Protein AF-A0A5D2ABI5-F1 (afdb_monomer_lite)

Structure (mmCIF, N/CA/C/O backbone):
data_AF-A0A5D2ABI5-F1
#
_entry.id   AF-A0A5D2ABI5-F1
#
loop_
_atom_site.group_PDB
_atom_site.id
_atom_site.type_symbol
_atom_site.label_atom_id
_atom_site.label_alt_id
_atom_site.label_comp_id
_atom_site.label_asym_id
_atom_site.label_entity_id
_atom_site.label_seq_id
_atom_site.pdbx_PDB_ins_code
_atom_site.Cartn_x
_atom_site.Cartn_y
_atom_site.Cartn_z
_atom_site.occupancy
_atom_site.B_iso_or_equiv
_atom_site.auth_seq_id
_atom_site.auth_comp_id
_atom_site.auth_asym_id
_atom_site.auth_atom_id
_atom_site.pdbx_PDB_model_num
ATOM 1 N N . MET A 1 1 ? 9.018 1.534 3.339 1.00 56.88 1 MET A N 1
ATOM 2 C CA . MET A 1 1 ? 8.092 1.500 2.179 1.00 56.88 1 MET A CA 1
ATOM 3 C C . MET A 1 1 ? 6.934 0.497 2.319 1.00 56.88 1 MET A C 1
ATOM 5 O O . MET A 1 1 ? 6.141 0.421 1.392 1.00 56.88 1 MET A O 1
ATOM 9 N N . SER A 1 2 ? 6.787 -0.272 3.415 1.00 72.00 2 SER A N 1
ATOM 10 C CA . SER A 1 2 ? 5.697 -1.271 3.518 1.00 72.00 2 SER A CA 1
ATOM 11 C C . SER A 1 2 ? 4.469 -0.836 4.323 1.00 72.00 2 SER A C 1
ATOM 13 O O . SER A 1 2 ? 3.487 -1.565 4.332 1.00 72.00 2 SER A O 1
ATOM 15 N N . VAL A 1 3 ? 4.527 0.307 5.014 1.00 81.38 3 VAL A N 1
ATOM 16 C CA . VAL A 1 3 ? 3.451 0.787 5.909 1.00 81.38 3 VAL A CA 1
ATOM 17 C C . VAL A 1 3 ? 2.903 2.164 5.518 1.00 81.38 3 VAL A C 1
ATOM 19 O O . VAL A 1 3 ? 1.956 2.648 6.124 1.00 81.38 3 VAL A O 1
ATOM 22 N N . PHE A 1 4 ? 3.486 2.786 4.490 1.00 89.06 4 PHE A N 1
ATOM 23 C CA . PHE A 1 4 ? 3.101 4.105 3.998 1.00 89.06 4 PHE A CA 1
ATOM 24 C C . PHE A 1 4 ? 2.777 4.034 2.515 1.00 89.06 4 PHE A C 1
ATOM 26 O O . PHE A 1 4 ? 3.503 3.377 1.761 1.00 89.06 4 PHE A O 1
ATOM 33 N N . LEU A 1 5 ? 1.728 4.738 2.106 1.00 90.31 5 LEU A N 1
ATOM 34 C CA . LEU A 1 5 ? 1.401 4.937 0.705 1.00 90.31 5 LEU A CA 1
ATOM 35 C C . LEU A 1 5 ? 2.305 6.040 0.157 1.00 90.31 5 LEU A C 1
ATOM 37 O O . LEU A 1 5 ? 2.234 7.189 0.595 1.00 90.31 5 LEU A O 1
ATOM 41 N N . ALA A 1 6 ? 3.183 5.682 -0.774 1.00 91.06 6 ALA A N 1
ATOM 42 C CA . ALA A 1 6 ? 4.138 6.632 -1.322 1.00 91.06 6 ALA A CA 1
ATOM 43 C C . ALA A 1 6 ? 3.413 7.695 -2.177 1.00 91.06 6 ALA A C 1
ATOM 45 O O . ALA A 1 6 ? 2.564 7.339 -3.004 1.00 91.06 6 ALA A O 1
ATOM 46 N N . PRO A 1 7 ? 3.734 8.994 -2.014 1.00 90.81 7 PRO A N 1
ATOM 47 C CA . PRO A 1 7 ? 3.200 10.040 -2.877 1.00 90.81 7 PRO A CA 1
ATOM 48 C C . PRO A 1 7 ? 3.576 9.795 -4.337 1.00 90.81 7 PRO A C 1
ATOM 50 O O . PRO A 1 7 ? 4.685 9.348 -4.635 1.00 90.81 7 PRO A O 1
ATOM 53 N N . LYS A 1 8 ? 2.670 10.144 -5.255 1.00 88.81 8 LYS A N 1
ATOM 54 C CA . LYS A 1 8 ? 2.869 9.925 -6.693 1.00 88.81 8 LYS A CA 1
ATOM 55 C C . LYS A 1 8 ? 4.160 10.572 -7.207 1.00 88.81 8 LYS A C 1
ATOM 57 O O . LYS A 1 8 ? 4.918 9.895 -7.882 1.00 88.81 8 LYS A O 1
ATOM 62 N N . GLY A 1 9 ? 4.454 11.814 -6.810 1.00 92.19 9 GLY A N 1
ATOM 63 C CA . GLY A 1 9 ? 5.684 12.501 -7.228 1.00 92.19 9 GLY A CA 1
ATOM 64 C C . GLY A 1 9 ? 6.963 11.754 -6.833 1.00 92.19 9 GLY A C 1
ATOM 65 O O . GLY A 1 9 ? 7.856 11.594 -7.652 1.00 92.19 9 GLY A O 1
ATOM 66 N N . ILE A 1 10 ? 7.012 11.187 -5.622 1.00 91.38 10 ILE A N 1
ATOM 67 C CA . ILE A 1 10 ? 8.160 10.382 -5.174 1.00 91.38 10 ILE A CA 1
ATOM 68 C C . ILE A 1 10 ? 8.280 9.090 -5.986 1.00 91.38 10 ILE A C 1
ATOM 70 O O . ILE A 1 10 ? 9.385 8.670 -6.325 1.00 91.38 10 ILE A O 1
ATOM 74 N N . ILE A 1 11 ? 7.153 8.446 -6.305 1.00 91.50 11 ILE A N 1
ATOM 75 C CA . ILE A 1 11 ? 7.152 7.260 -7.166 1.00 91.50 11 ILE A CA 1
ATOM 76 C C . ILE A 1 11 ? 7.664 7.620 -8.563 1.00 91.50 11 ILE A C 1
ATOM 78 O O . ILE A 1 11 ? 8.525 6.910 -9.077 1.00 91.50 11 ILE A O 1
ATOM 82 N N . ASP A 1 12 ? 7.170 8.708 -9.148 1.00 91.06 12 ASP A N 1
ATOM 83 C CA . ASP A 1 12 ? 7.555 9.166 -10.482 1.00 91.06 12 ASP A CA 1
ATOM 84 C C . ASP A 1 12 ? 9.055 9.526 -10.520 1.00 91.06 12 ASP A C 1
ATOM 86 O O . ASP A 1 12 ? 9.769 9.118 -11.437 1.00 91.06 12 ASP A O 1
ATOM 90 N N . ASP A 1 13 ? 9.582 10.167 -9.472 1.00 91.88 13 ASP A N 1
ATOM 91 C CA . ASP A 1 13 ? 11.012 10.458 -9.319 1.00 91.88 13 ASP A CA 1
ATOM 92 C C . ASP A 1 13 ? 11.867 9.189 -9.225 1.00 91.88 13 ASP A C 1
ATOM 94 O O . ASP A 1 13 ? 12.935 9.097 -9.844 1.00 91.88 13 ASP A O 1
ATOM 98 N N . ILE A 1 14 ? 11.413 8.194 -8.455 1.00 90.75 14 ILE A N 1
ATOM 99 C CA . ILE A 1 14 ? 12.075 6.889 -8.356 1.00 90.75 14 ILE A CA 1
ATOM 100 C C . ILE A 1 14 ? 12.058 6.200 -9.720 1.00 90.75 14 ILE A C 1
ATOM 102 O O . ILE A 1 14 ? 13.102 5.740 -10.177 1.00 90.75 14 ILE A O 1
ATOM 106 N N . GLN A 1 15 ? 10.911 6.164 -10.400 1.00 90.69 15 GLN A N 1
ATOM 107 C CA . GLN A 1 15 ? 10.782 5.581 -11.735 1.00 90.69 15 GLN A CA 1
ATOM 108 C C . GLN A 1 15 ? 11.692 6.285 -12.746 1.00 90.69 15 GLN A C 1
ATOM 110 O O . GLN A 1 15 ? 12.356 5.618 -13.535 1.00 90.69 15 GLN A O 1
ATOM 115 N N . ALA A 1 16 ? 11.807 7.612 -12.688 1.00 87.88 16 ALA A N 1
ATOM 116 C CA . ALA A 1 16 ? 12.698 8.374 -13.554 1.00 87.88 16 ALA A CA 1
ATOM 117 C C . ALA A 1 16 ? 14.177 8.039 -13.299 1.00 87.88 16 ALA A C 1
ATOM 119 O O . ALA A 1 16 ? 14.951 7.889 -14.246 1.00 87.88 16 ALA A O 1
ATOM 120 N N . LYS A 1 17 ? 14.585 7.887 -12.031 1.00 88.94 17 LYS A N 1
ATOM 121 C CA . LYS A 1 17 ? 15.946 7.457 -11.665 1.00 88.94 17 LYS A CA 1
ATOM 122 C C . LYS A 1 17 ? 16.228 6.027 -12.124 1.00 88.94 17 LYS A C 1
ATOM 124 O O . LYS A 1 17 ? 17.280 5.795 -12.711 1.00 88.94 17 LYS A O 1
ATOM 129 N N . LEU A 1 18 ? 15.289 5.106 -11.911 1.00 88.56 18 LEU A N 1
ATOM 130 C CA . LEU A 1 18 ? 15.395 3.716 -12.359 1.00 88.56 18 LEU A CA 1
ATOM 131 C C . LEU A 1 18 ? 15.496 3.625 -13.883 1.00 88.56 18 LEU A C 1
ATOM 133 O O . LEU A 1 18 ? 16.364 2.927 -14.391 1.00 88.56 18 LEU A O 1
ATOM 137 N N . SER A 1 19 ? 14.674 4.385 -14.607 1.00 87.19 19 SER A N 1
ATOM 138 C CA . SER A 1 19 ? 14.715 4.446 -16.068 1.00 87.19 19 SER A CA 1
ATOM 139 C C . SER A 1 19 ? 16.061 4.958 -16.573 1.00 87.19 19 SER A C 1
ATOM 141 O O . SER A 1 19 ? 16.663 4.349 -17.450 1.00 87.19 19 SER A O 1
ATOM 143 N N . ARG A 1 20 ? 16.584 6.044 -15.990 1.00 85.81 20 ARG A N 1
ATOM 144 C CA . ARG A 1 20 ? 17.914 6.556 -16.353 1.00 85.81 20 ARG A CA 1
ATOM 145 C C . ARG A 1 20 ? 19.020 5.550 -16.064 1.00 85.81 20 ARG A C 1
ATOM 147 O O . ARG A 1 20 ? 19.893 5.390 -16.901 1.00 85.81 20 ARG A O 1
ATOM 154 N N . ALA A 1 21 ? 18.977 4.887 -14.910 1.00 86.50 21 ALA A N 1
ATOM 155 C CA . ALA A 1 21 ? 19.957 3.870 -14.544 1.00 86.50 21 ALA A CA 1
ATOM 156 C C . ALA A 1 21 ? 19.898 2.653 -15.477 1.00 86.50 21 ALA A C 1
ATOM 158 O O . ALA A 1 21 ? 20.934 2.105 -15.828 1.00 86.50 21 ALA A O 1
ATOM 159 N N . TRP A 1 22 ? 18.699 2.260 -15.910 1.00 85.94 22 TRP A N 1
ATOM 160 C CA . TRP A 1 22 ? 18.502 1.149 -16.837 1.00 85.94 22 TRP A CA 1
ATOM 161 C C . TRP A 1 22 ? 19.121 1.413 -18.213 1.00 85.94 22 TRP A C 1
ATOM 163 O O . TRP A 1 22 ? 19.737 0.528 -18.795 1.00 85.94 22 TRP A O 1
ATOM 173 N N . TRP A 1 23 ? 18.970 2.638 -18.721 1.00 84.75 23 TRP A N 1
ATOM 174 C CA . TRP A 1 23 ? 19.517 3.050 -20.016 1.00 84.75 23 TRP A CA 1
ATOM 175 C C . TRP A 1 23 ? 20.928 3.641 -19.925 1.00 84.75 23 TRP A C 1
ATOM 177 O O . TRP A 1 23 ? 21.460 4.087 -20.939 1.00 84.75 23 TRP A O 1
ATOM 187 N N . ALA A 1 24 ? 21.537 3.670 -18.737 1.00 83.38 24 ALA A N 1
ATOM 188 C CA . ALA A 1 24 ? 22.881 4.197 -18.562 1.00 83.38 24 ALA A CA 1
ATOM 189 C C . ALA A 1 24 ? 23.925 3.234 -19.147 1.00 83.38 24 ALA A C 1
ATOM 191 O O . ALA A 1 24 ? 23.998 2.065 -18.777 1.00 83.38 24 ALA A O 1
ATOM 192 N N . GLY A 1 25 ? 24.752 3.743 -20.054 1.00 76.62 25 GLY A N 1
ATOM 193 C CA . GLY A 1 25 ? 25.967 3.088 -20.537 1.00 76.62 25 GLY A CA 1
ATOM 194 C C . GLY A 1 25 ? 27.197 3.401 -19.674 1.00 76.62 25 GLY A C 1
ATOM 195 O O . GLY A 1 25 ? 27.122 4.128 -18.682 1.00 76.62 25 GLY A O 1
ATOM 196 N N . LYS A 1 26 ? 28.355 2.849 -20.063 1.00 73.50 26 LYS A N 1
ATOM 197 C CA . LYS A 1 26 ? 29.629 3.006 -19.330 1.00 73.50 26 LYS A CA 1
ATOM 198 C C . LYS A 1 26 ? 30.230 4.413 -19.424 1.00 73.50 26 LYS A C 1
ATOM 200 O O . LYS A 1 26 ? 31.009 4.797 -18.556 1.00 73.50 26 LYS A O 1
ATOM 205 N N . GLU A 1 27 ? 29.896 5.172 -20.463 1.00 76.56 27 GLU A N 1
ATOM 206 C CA . GLU A 1 27 ? 30.448 6.509 -20.682 1.00 76.56 27 GLU A CA 1
ATOM 207 C C . GLU A 1 27 ? 29.670 7.584 -19.913 1.00 76.56 27 GLU A C 1
ATOM 209 O O . GLU A 1 27 ? 28.473 7.458 -19.640 1.00 76.56 27 GLU A O 1
ATOM 214 N N . LYS A 1 28 ? 30.337 8.685 -19.558 1.00 70.12 28 LYS A N 1
ATOM 215 C CA . LYS A 1 28 ? 29.652 9.851 -18.992 1.00 70.12 28 LYS A CA 1
ATOM 216 C C . LYS A 1 28 ? 28.913 10.575 -20.119 1.00 70.12 28 LYS A C 1
ATOM 218 O O . LYS A 1 28 ? 29.499 11.385 -20.823 1.00 70.12 28 LYS A O 1
ATOM 223 N N . GLY A 1 29 ? 27.625 10.282 -20.277 1.00 68.62 29 GLY A N 1
ATOM 224 C CA . GLY A 1 29 ? 26.772 10.886 -21.298 1.00 68.62 29 GLY A CA 1
ATOM 225 C C . GLY A 1 29 ? 25.310 10.962 -20.867 1.00 68.62 29 GLY A C 1
ATOM 226 O O . GLY A 1 29 ? 24.881 10.305 -19.915 1.00 68.62 29 GLY A O 1
ATOM 227 N N . ARG A 1 30 ? 24.525 11.793 -21.558 1.00 69.69 30 ARG A N 1
ATOM 228 C CA . ARG A 1 30 ? 23.071 11.838 -21.376 1.00 69.69 30 ARG A CA 1
ATOM 229 C C . ARG A 1 30 ? 22.447 10.682 -22.149 1.00 69.69 30 ARG A C 1
ATOM 231 O O . ARG A 1 30 ? 22.422 10.698 -23.374 1.00 69.69 30 ARG A O 1
ATOM 238 N N . TYR A 1 31 ? 21.911 9.712 -21.419 1.00 72.25 31 TYR A N 1
ATOM 239 C CA . TYR A 1 31 ? 21.214 8.573 -22.005 1.00 72.25 31 TYR A CA 1
ATOM 240 C C . TYR A 1 31 ? 19.731 8.882 -22.202 1.00 72.25 31 TYR A C 1
ATOM 242 O O . TYR A 1 31 ? 19.039 9.325 -21.279 1.00 72.25 31 TYR A O 1
ATOM 250 N N . TRP A 1 32 ? 19.243 8.657 -23.420 1.00 74.88 32 TRP A N 1
ATOM 251 C CA . TRP A 1 32 ? 17.838 8.838 -23.765 1.00 74.88 32 TRP A CA 1
ATOM 252 C C . TRP A 1 32 ? 17.039 7.586 -23.399 1.00 74.88 32 TRP A C 1
ATOM 254 O O . TRP A 1 32 ? 17.412 6.467 -23.736 1.00 74.88 32 TRP A O 1
ATOM 264 N N . THR A 1 33 ? 15.917 7.773 -22.703 1.00 75.94 33 THR A N 1
ATOM 265 C CA . THR A 1 33 ? 14.971 6.683 -22.435 1.00 75.94 33 THR A CA 1
ATOM 266 C C . THR A 1 33 ? 14.149 6.434 -23.696 1.00 75.94 33 THR A C 1
ATOM 268 O O . THR A 1 33 ? 13.271 7.228 -24.018 1.00 75.94 33 THR A O 1
ATOM 271 N N . MET A 1 34 ? 14.435 5.344 -24.410 1.00 78.62 34 MET A N 1
ATOM 272 C CA . MET A 1 34 ? 13.756 5.019 -25.674 1.00 78.62 34 MET A CA 1
ATOM 273 C C . MET A 1 34 ? 12.367 4.401 -25.468 1.00 78.62 34 MET A C 1
ATOM 275 O O . MET A 1 34 ? 11.508 4.500 -26.337 1.00 78.62 34 MET A O 1
ATOM 279 N N . ILE A 1 35 ? 12.139 3.763 -24.316 1.00 84.56 35 ILE A N 1
ATOM 280 C CA . ILE A 1 35 ? 10.900 3.041 -24.008 1.00 84.56 35 ILE A CA 1
ATOM 281 C C . ILE A 1 35 ? 10.332 3.559 -22.681 1.00 84.56 35 ILE A C 1
ATOM 283 O O . ILE A 1 35 ? 11.066 3.593 -21.689 1.00 84.56 35 ILE A O 1
ATOM 287 N N . PRO A 1 36 ? 9.034 3.917 -22.611 1.00 86.94 36 PRO A N 1
ATOM 288 C CA . PRO A 1 36 ? 8.400 4.318 -21.360 1.00 86.94 36 PRO A CA 1
ATOM 289 C C . PRO A 1 36 ? 8.543 3.247 -20.273 1.00 86.94 36 PRO A C 1
ATOM 291 O O . PRO A 1 36 ? 8.310 2.063 -20.525 1.00 86.94 36 PRO A O 1
ATOM 294 N N . TRP A 1 37 ? 8.826 3.664 -19.034 1.00 87.50 37 TRP A N 1
ATOM 295 C CA . TRP A 1 37 ? 8.995 2.744 -17.898 1.00 87.50 37 TRP A CA 1
ATOM 296 C C . TRP A 1 37 ? 7.798 1.796 -17.713 1.00 87.50 37 TRP A C 1
ATOM 298 O O . TRP A 1 37 ? 7.968 0.602 -17.484 1.00 87.50 37 TRP A O 1
ATOM 308 N N . LYS A 1 38 ? 6.573 2.299 -17.923 1.00 87.38 38 LYS A N 1
ATOM 309 C CA . LYS A 1 38 ? 5.339 1.495 -17.873 1.00 87.38 38 LYS A CA 1
ATOM 310 C C . LYS A 1 38 ? 5.334 0.324 -18.860 1.00 87.38 38 LYS A C 1
ATOM 312 O O . LYS A 1 38 ? 4.769 -0.719 -18.551 1.00 87.38 38 LYS A O 1
ATOM 317 N N . THR A 1 39 ? 5.947 0.482 -20.032 1.00 88.81 39 THR A N 1
ATOM 318 C CA . THR A 1 39 ? 6.050 -0.584 -21.037 1.00 88.81 39 THR A CA 1
ATOM 319 C C . THR A 1 39 ? 7.034 -1.656 -20.584 1.00 88.81 39 THR A C 1
ATOM 321 O O . THR A 1 39 ? 6.735 -2.841 -20.698 1.00 88.81 39 THR A O 1
ATOM 324 N N . LEU A 1 40 ? 8.155 -1.260 -19.972 1.00 88.50 40 LEU A N 1
ATOM 325 C CA . LEU A 1 40 ? 9.118 -2.201 -19.390 1.00 88.50 40 LEU A CA 1
ATOM 326 C C . LEU A 1 40 ? 8.502 -3.014 -18.241 1.00 88.50 40 LEU A C 1
ATOM 328 O O . LEU A 1 40 ? 8.857 -4.178 -18.051 1.00 88.50 40 LEU A O 1
ATOM 332 N N . CYS A 1 41 ? 7.546 -2.432 -17.511 1.00 89.56 41 CYS A N 1
ATOM 333 C CA . CYS A 1 41 ? 6.848 -3.117 -16.428 1.00 89.56 41 CYS A CA 1
ATOM 334 C C . CYS A 1 41 ? 5.843 -4.188 -16.877 1.00 89.56 41 CYS A C 1
ATOM 336 O O . CYS A 1 41 ? 5.414 -5.000 -16.055 1.00 89.56 41 CYS A O 1
ATOM 338 N N . LYS A 1 42 ? 5.448 -4.219 -18.155 1.00 90.19 42 LYS A N 1
ATOM 339 C CA . LYS A 1 42 ? 4.519 -5.242 -18.653 1.00 90.19 42 LYS A CA 1
ATOM 340 C C . LYS A 1 42 ? 5.160 -6.638 -18.605 1.00 90.19 42 LYS A C 1
ATOM 342 O O . LYS A 1 42 ? 6.382 -6.747 -18.719 1.00 90.19 42 LYS A O 1
ATOM 347 N N . PRO A 1 43 ? 4.369 -7.718 -18.472 1.00 90.19 43 PRO A N 1
ATOM 348 C CA . PRO A 1 43 ? 4.878 -9.084 -18.586 1.00 90.19 43 PRO A CA 1
ATOM 349 C C . PRO A 1 43 ? 5.592 -9.328 -19.922 1.00 90.19 43 PRO A C 1
ATOM 351 O O . PRO A 1 43 ? 5.234 -8.723 -20.934 1.00 90.19 43 PRO A O 1
ATOM 354 N N . LYS A 1 44 ? 6.539 -10.278 -19.950 1.00 89.75 44 LYS A N 1
ATOM 355 C CA . LYS A 1 44 ? 7.250 -10.663 -21.186 1.00 89.75 44 LYS A CA 1
ATOM 356 C C . LYS A 1 44 ? 6.302 -11.102 -22.304 1.00 89.75 44 LYS A C 1
ATOM 358 O O . LYS A 1 44 ? 6.494 -10.719 -23.449 1.00 89.75 44 LYS A O 1
ATOM 363 N N . ALA A 1 45 ? 5.228 -11.810 -21.949 1.00 91.12 45 ALA A N 1
ATOM 364 C CA . ALA A 1 45 ? 4.178 -12.216 -22.885 1.00 91.12 45 ALA A CA 1
ATOM 365 C C . ALA A 1 45 ? 3.442 -11.033 -23.550 1.00 91.12 45 ALA A C 1
ATOM 367 O O . ALA A 1 45 ? 2.848 -11.197 -24.607 1.00 91.12 45 ALA A O 1
ATOM 368 N N . MET A 1 46 ? 3.490 -9.839 -22.951 1.00 89.50 46 MET A N 1
ATOM 369 C CA . MET A 1 46 ? 2.876 -8.609 -23.467 1.00 89.50 46 MET A CA 1
ATOM 370 C C . MET A 1 46 ? 3.920 -7.620 -24.019 1.00 89.50 46 MET A C 1
ATOM 372 O O . MET A 1 46 ? 3.658 -6.417 -24.082 1.00 89.50 46 MET A O 1
ATOM 376 N N . GLY A 1 47 ? 5.122 -8.101 -24.361 1.00 86.69 47 GLY A N 1
ATOM 377 C CA . GLY A 1 47 ? 6.196 -7.289 -24.945 1.00 86.69 47 GLY A CA 1
ATOM 378 C C . GLY A 1 47 ? 6.942 -6.382 -23.958 1.00 86.69 47 GLY A C 1
ATOM 379 O O . GLY A 1 47 ? 7.647 -5.472 -24.386 1.00 86.69 47 GLY A O 1
ATOM 380 N N . GLY A 1 48 ? 6.782 -6.592 -22.647 1.00 89.44 48 GLY A N 1
ATOM 381 C CA . GLY A 1 48 ? 7.574 -5.908 -21.619 1.00 89.44 48 GLY A CA 1
ATOM 382 C C . GLY A 1 48 ? 8.732 -6.754 -21.086 1.00 89.44 48 GLY A C 1
ATOM 383 O O . GLY A 1 48 ? 9.011 -7.848 -21.570 1.00 89.44 48 GLY A O 1
ATOM 384 N N . LEU A 1 49 ? 9.411 -6.264 -20.048 1.00 87.81 49 LEU A N 1
A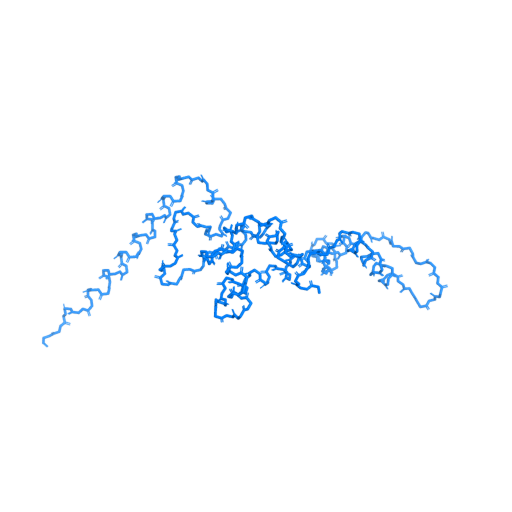TOM 385 C CA . LEU A 1 49 ? 10.512 -6.977 -19.386 1.00 87.81 49 LEU A CA 1
ATOM 386 C C . LEU A 1 49 ? 10.085 -7.678 -18.089 1.00 87.81 49 LEU A C 1
ATOM 388 O O . LEU A 1 49 ? 10.864 -8.438 -17.515 1.00 87.81 49 LEU A O 1
ATOM 392 N N . GLY A 1 50 ? 8.858 -7.445 -17.622 1.00 86.44 50 GLY A N 1
ATOM 393 C CA . GLY A 1 50 ? 8.358 -7.943 -16.342 1.00 86.44 50 GLY A CA 1
ATOM 394 C C . GLY A 1 50 ? 8.939 -7.209 -15.133 1.00 86.44 50 GLY A C 1
ATOM 395 O O . GLY A 1 50 ? 8.926 -7.752 -14.028 1.00 86.44 50 GLY A O 1
ATOM 396 N N . ILE A 1 51 ? 9.466 -5.992 -15.315 1.00 88.06 51 ILE A N 1
ATOM 397 C CA . ILE A 1 51 ? 9.974 -5.182 -14.200 1.00 88.06 51 ILE A CA 1
ATOM 398 C C . ILE A 1 51 ? 8.805 -4.791 -13.293 1.00 88.06 51 ILE A C 1
ATOM 400 O O . ILE A 1 51 ? 7.745 -4.371 -13.748 1.00 88.06 51 ILE A O 1
ATOM 404 N N . ARG A 1 52 ? 8.977 -4.903 -11.978 1.00 87.88 52 ARG A N 1
ATOM 405 C CA . ARG A 1 52 ? 7.877 -4.630 -11.055 1.00 87.88 52 ARG A CA 1
ATOM 406 C C . ARG A 1 52 ? 7.568 -3.131 -10.977 1.00 87.88 52 ARG A C 1
ATOM 408 O O . ARG A 1 52 ? 8.444 -2.324 -10.676 1.00 87.88 52 ARG A O 1
ATOM 415 N N . ASP A 1 53 ? 6.308 -2.768 -11.203 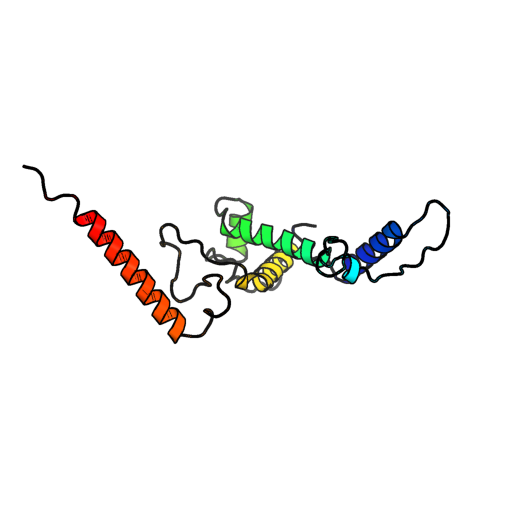1.00 89.19 53 ASP A N 1
ATOM 416 C CA . ASP A 1 53 ? 5.837 -1.396 -11.014 1.00 89.19 53 ASP A CA 1
ATOM 417 C C . ASP A 1 53 ? 5.908 -1.015 -9.523 1.00 89.19 53 ASP A C 1
ATOM 419 O O . ASP A 1 53 ? 5.337 -1.685 -8.660 1.00 89.19 53 ASP A O 1
ATOM 423 N N . VAL A 1 54 ? 6.625 0.072 -9.222 1.00 90.38 54 VAL A N 1
ATOM 424 C CA . VAL A 1 54 ? 6.876 0.560 -7.855 1.00 90.38 54 VAL A CA 1
ATOM 425 C C . VAL A 1 54 ? 5.582 0.928 -7.123 1.00 90.38 54 VAL A C 1
ATOM 427 O O . VAL A 1 54 ? 5.453 0.653 -5.929 1.00 90.38 54 VAL A O 1
ATOM 430 N N . ARG A 1 55 ? 4.604 1.516 -7.821 1.00 90.25 55 ARG A N 1
ATOM 431 C CA . ARG A 1 55 ? 3.309 1.894 -7.246 1.00 90.25 55 ARG A CA 1
ATOM 432 C C . ARG A 1 55 ? 2.507 0.654 -6.886 1.00 90.25 55 ARG A C 1
ATOM 434 O O . ARG A 1 55 ? 2.010 0.557 -5.765 1.00 90.25 55 ARG A O 1
ATOM 441 N N . LEU A 1 56 ? 2.407 -0.296 -7.815 1.00 89.69 56 LEU A N 1
ATOM 442 C CA . LEU A 1 56 ? 1.714 -1.563 -7.566 1.00 89.69 56 LEU A CA 1
ATOM 443 C C . LEU A 1 56 ? 2.403 -2.357 -6.456 1.00 89.69 56 LEU A C 1
ATOM 445 O O . LEU A 1 56 ? 1.735 -2.930 -5.601 1.00 89.69 56 LEU A O 1
ATOM 449 N N . PHE A 1 57 ? 3.734 -2.334 -6.407 1.00 90.31 57 PHE A N 1
ATOM 450 C CA . PHE A 1 57 ? 4.487 -2.988 -5.346 1.00 90.31 57 PHE A CA 1
ATOM 451 C C . PHE A 1 57 ? 4.247 -2.353 -3.976 1.00 90.31 57 PHE A C 1
ATOM 453 O O . PHE A 1 57 ? 4.024 -3.075 -3.008 1.00 90.31 57 PHE A O 1
ATOM 460 N N . ASN A 1 58 ? 4.239 -1.021 -3.874 1.00 92.88 58 ASN A N 1
ATOM 461 C CA . ASN A 1 58 ? 3.912 -0.330 -2.626 1.00 92.88 58 ASN A CA 1
ATOM 462 C C . ASN A 1 58 ? 2.489 -0.666 -2.155 1.00 92.88 58 ASN A C 1
ATOM 464 O O . ASN A 1 58 ? 2.300 -0.987 -0.982 1.00 92.88 58 ASN A O 1
ATOM 468 N N . MET A 1 59 ? 1.519 -0.685 -3.075 1.00 91.56 59 MET A N 1
ATOM 469 C CA . MET A 1 59 ? 0.149 -1.099 -2.770 1.00 91.56 59 MET A CA 1
ATOM 470 C C . MET A 1 59 ? 0.083 -2.553 -2.283 1.00 91.56 59 MET A C 1
ATOM 472 O O . MET A 1 59 ? -0.538 -2.832 -1.263 1.00 91.56 59 MET A O 1
ATOM 476 N N . ALA A 1 60 ? 0.786 -3.475 -2.943 1.00 91.38 60 ALA A N 1
ATOM 477 C CA . ALA A 1 60 ? 0.850 -4.877 -2.532 1.00 91.38 60 ALA A CA 1
ATOM 478 C C . ALA A 1 60 ? 1.492 -5.054 -1.143 1.00 91.38 60 ALA A C 1
ATOM 480 O O . ALA A 1 60 ? 1.040 -5.871 -0.340 1.00 91.38 60 ALA A O 1
ATOM 481 N N . LEU A 1 61 ? 2.525 -4.268 -0.818 1.00 92.94 61 LEU A N 1
ATOM 482 C CA . LEU A 1 61 ? 3.144 -4.283 0.510 1.00 92.94 61 LEU A CA 1
ATOM 483 C C . LEU A 1 61 ? 2.190 -3.792 1.606 1.00 92.94 61 LEU A C 1
ATOM 485 O O . LEU A 1 61 ? 2.216 -4.350 2.706 1.00 92.94 61 LEU A O 1
ATOM 489 N N . LEU A 1 62 ? 1.355 -2.792 1.311 1.00 93.81 62 LEU A N 1
ATOM 490 C CA . LEU A 1 62 ? 0.288 -2.344 2.208 1.00 93.81 62 LEU A CA 1
ATOM 491 C C . LEU A 1 62 ? -0.809 -3.403 2.339 1.00 93.81 62 LEU A C 1
ATOM 493 O O . LEU A 1 62 ? -1.218 -3.711 3.455 1.00 93.81 62 LEU A O 1
ATOM 497 N N . GLY A 1 63 ? -1.207 -4.038 1.234 1.00 92.38 63 GLY A N 1
ATOM 498 C CA . GLY A 1 63 ? -2.123 -5.180 1.236 1.00 92.38 63 GLY A CA 1
ATOM 499 C C . GLY A 1 63 ? -1.634 -6.320 2.128 1.00 92.38 63 GLY A C 1
ATOM 500 O O . GLY A 1 63 ? -2.403 -6.882 2.902 1.00 92.38 63 GLY A O 1
ATOM 501 N N . ARG A 1 64 ? -0.323 -6.591 2.140 1.00 91.88 64 ARG A N 1
ATOM 502 C CA . ARG A 1 64 ? 0.281 -7.546 3.082 1.00 91.88 64 ARG A CA 1
ATOM 503 C C . ARG A 1 64 ? 0.111 -7.126 4.547 1.00 91.88 64 ARG A C 1
ATOM 505 O O . ARG A 1 64 ? -0.006 -7.999 5.403 1.00 91.88 64 ARG A O 1
ATOM 512 N N . GLN A 1 65 ? 0.114 -5.829 4.864 1.00 92.62 65 GLN A N 1
ATOM 513 C CA . GLN A 1 65 ? -0.172 -5.369 6.231 1.00 92.62 65 GLN A CA 1
ATOM 514 C C . GLN A 1 65 ? -1.649 -5.542 6.582 1.00 92.62 65 GLN A C 1
ATOM 516 O O . GLN A 1 65 ? -1.943 -6.020 7.672 1.00 92.62 65 GLN A O 1
ATOM 521 N N . VAL A 1 66 ? -2.560 -5.231 5.655 1.00 92.69 66 VAL A N 1
ATOM 522 C CA . VAL A 1 66 ? -4.002 -5.489 5.819 1.00 92.69 66 VAL A CA 1
ATOM 523 C C . VAL A 1 66 ? -4.238 -6.973 6.103 1.00 92.69 66 VAL A C 1
ATOM 525 O O . VAL A 1 66 ? -4.851 -7.317 7.107 1.00 92.69 66 VAL A O 1
ATOM 528 N N . TRP A 1 67 ? -3.643 -7.858 5.301 1.00 90.94 67 TRP A N 1
ATOM 529 C CA . TRP A 1 67 ? -3.710 -9.306 5.501 1.00 90.94 67 TRP A CA 1
ATOM 530 C C . TRP A 1 67 ? -3.210 -9.746 6.883 1.00 90.94 67 TRP A C 1
ATOM 532 O O . TRP A 1 67 ? -3.825 -10.588 7.534 1.00 90.94 67 TRP A O 1
ATOM 542 N N . ARG A 1 68 ? -2.104 -9.165 7.361 1.00 91.56 68 ARG A N 1
ATOM 543 C CA . ARG A 1 68 ? -1.584 -9.443 8.709 1.00 91.56 68 ARG A CA 1
ATOM 544 C C . ARG A 1 68 ? -2.541 -8.986 9.803 1.00 91.56 68 ARG A C 1
ATOM 546 O O . ARG A 1 68 ? -2.669 -9.692 10.792 1.00 91.56 68 ARG A O 1
ATOM 553 N N . LEU A 1 69 ? -3.201 -7.842 9.636 1.00 91.25 69 LEU A N 1
ATOM 554 C CA . LEU A 1 69 ? -4.193 -7.361 10.600 1.00 91.25 69 LEU A CA 1
ATOM 555 C C . LEU A 1 69 ? -5.451 -8.236 10.618 1.00 91.25 69 LEU A C 1
ATOM 557 O O . LEU A 1 69 ? -6.063 -8.368 11.666 1.00 91.25 69 LEU A O 1
ATOM 561 N N . ILE A 1 70 ? -5.803 -8.876 9.503 1.00 89.56 70 ILE A N 1
ATOM 562 C CA . ILE A 1 70 ? -6.924 -9.827 9.460 1.00 89.56 70 ILE A CA 1
ATOM 563 C C . ILE A 1 70 ? -6.564 -11.140 10.172 1.00 89.56 70 ILE A C 1
ATOM 565 O O . ILE A 1 70 ? -7.362 -11.656 10.947 1.00 89.56 70 ILE A O 1
ATOM 569 N N . ASN A 1 71 ? -5.364 -11.678 9.931 1.00 88.62 71 ASN A N 1
ATOM 570 C CA . ASN A 1 71 ? -5.005 -13.022 10.403 1.00 88.62 71 ASN A CA 1
ATOM 571 C C . ASN A 1 71 ? -4.337 -13.057 11.786 1.00 88.62 71 ASN A C 1
ATOM 573 O O . ASN A 1 71 ? -4.461 -14.051 12.493 1.00 88.62 71 ASN A O 1
ATOM 577 N N . ASN A 1 72 ? -3.632 -11.996 12.195 1.00 90.12 72 ASN A N 1
ATOM 578 C CA . ASN A 1 72 ? -2.838 -11.988 13.430 1.00 90.12 72 ASN A CA 1
ATOM 579 C C . ASN A 1 72 ? -3.459 -11.065 14.487 1.00 90.12 72 ASN A C 1
ATOM 581 O O . ASN A 1 72 ? -2.883 -10.026 14.842 1.00 90.12 72 ASN A O 1
ATOM 585 N N . THR A 1 73 ? -4.613 -11.468 15.019 1.00 88.75 73 THR A N 1
ATOM 586 C CA . THR A 1 73 ? -5.367 -10.706 16.030 1.00 88.75 73 THR A CA 1
ATOM 587 C C . THR A 1 73 ? -4.647 -10.599 17.378 1.00 88.75 73 THR A C 1
ATOM 589 O O . THR A 1 73 ? -4.846 -9.640 18.118 1.00 88.75 73 THR A O 1
ATOM 592 N N . ASP A 1 74 ? -3.742 -11.528 17.691 1.00 90.75 74 ASP A N 1
ATOM 593 C CA . ASP A 1 74 ? -3.006 -11.519 18.965 1.00 90.75 74 ASP A CA 1
ATOM 594 C C . ASP A 1 74 ? -1.839 -10.527 18.996 1.00 90.75 74 ASP A C 1
ATOM 596 O O . ASP A 1 74 ? -1.290 -10.226 20.061 1.00 90.75 74 ASP A O 1
ATOM 600 N N . SER A 1 75 ? -1.471 -9.983 17.834 1.00 92.19 75 SER A N 1
ATOM 601 C CA . SER A 1 75 ? -0.359 -9.049 17.718 1.00 92.19 75 SER A CA 1
ATOM 602 C C . SER A 1 75 ? -0.649 -7.722 18.426 1.00 92.19 75 SER A C 1
ATOM 604 O O . SER A 1 75 ? -1.761 -7.193 18.383 1.00 92.19 75 SER A O 1
ATOM 606 N N . LEU A 1 76 ? 0.383 -7.121 19.030 1.00 92.31 76 LEU A N 1
ATOM 607 C CA . LEU A 1 76 ? 0.267 -5.789 19.637 1.00 92.31 76 LEU A CA 1
ATOM 608 C C . LEU A 1 76 ? -0.205 -4.742 18.615 1.00 92.31 76 LEU A C 1
ATOM 610 O O . LEU A 1 76 ? -1.024 -3.885 18.931 1.00 92.31 76 LEU A O 1
ATOM 614 N N . CYS A 1 77 ? 0.278 -4.851 17.374 1.00 90.56 77 CYS A N 1
ATOM 615 C CA . CYS A 1 77 ? -0.125 -3.979 16.275 1.00 90.56 77 CYS A CA 1
ATOM 616 C C . CYS A 1 77 ? -1.636 -4.057 16.015 1.00 90.56 77 CYS A C 1
ATOM 618 O O . CYS A 1 77 ? -2.283 -3.016 15.909 1.00 90.56 77 CYS A O 1
ATOM 620 N N . PHE A 1 78 ? -2.209 -5.267 15.992 1.00 93.38 78 PHE A N 1
ATOM 621 C CA . PHE A 1 78 ? -3.656 -5.431 15.901 1.00 93.38 78 PHE A CA 1
ATOM 622 C C . PHE A 1 78 ? -4.358 -4.775 17.087 1.00 93.38 78 PHE A C 1
ATOM 624 O O . PHE A 1 78 ? -5.202 -3.923 16.862 1.00 93.38 78 PHE A O 1
ATOM 631 N N . LYS A 1 79 ? -3.974 -5.092 18.329 1.00 93.19 79 LYS A N 1
ATOM 632 C CA . LYS A 1 79 ? -4.638 -4.580 19.546 1.00 93.19 79 LYS A CA 1
ATOM 633 C C . LYS A 1 79 ? -4.646 -3.046 19.632 1.00 93.19 79 LYS A C 1
ATOM 635 O O . LYS A 1 79 ? -5.648 -2.440 20.012 1.00 93.19 79 LYS A O 1
ATOM 640 N N . VAL A 1 80 ? -3.543 -2.402 19.252 1.00 93.06 80 VAL A N 1
ATOM 641 C CA . VAL A 1 80 ? -3.424 -0.934 19.243 1.00 93.06 80 VAL A CA 1
ATOM 642 C C . VAL A 1 80 ? -4.243 -0.311 18.110 1.00 93.06 80 VAL A C 1
ATOM 644 O O . VAL A 1 80 ? -4.890 0.717 18.305 1.00 93.06 80 VAL A O 1
ATOM 647 N N . LEU A 1 81 ? -4.229 -0.905 16.914 1.00 92.38 81 LEU A N 1
ATOM 648 C CA . LEU A 1 81 ? -4.956 -0.351 15.772 1.00 92.38 81 LEU A CA 1
ATOM 649 C C . LEU A 1 81 ? -6.459 -0.636 15.839 1.00 92.38 81 LEU A C 1
ATOM 651 O O . LEU A 1 81 ? -7.239 0.247 15.491 1.00 92.38 81 LEU A O 1
ATOM 655 N N . SER A 1 82 ? -6.876 -1.810 16.310 1.00 92.75 82 SER A N 1
ATOM 656 C CA . SER A 1 82 ? -8.284 -2.189 16.434 1.00 92.75 82 SER A CA 1
ATOM 657 C C . SER A 1 82 ? -8.985 -1.323 17.473 1.00 92.75 82 SER A C 1
ATOM 659 O O . SER A 1 82 ? -9.959 -0.655 17.136 1.00 92.75 82 SER A O 1
ATOM 661 N N . SER A 1 83 ? -8.424 -1.193 18.681 1.00 92.06 83 SER A N 1
ATOM 662 C CA . SER A 1 83 ? -8.967 -0.308 19.725 1.00 92.06 83 SER A CA 1
ATOM 663 C C . SER A 1 83 ? -9.147 1.132 19.233 1.00 92.06 83 SER A C 1
ATOM 665 O O . SER A 1 83 ? -10.171 1.772 19.494 1.00 92.06 83 SER A O 1
ATOM 667 N N . LYS A 1 84 ? -8.184 1.644 18.456 1.00 92.12 84 LYS A N 1
ATOM 668 C CA . LYS A 1 84 ? -8.246 3.013 17.949 1.00 92.12 84 LYS A CA 1
ATOM 669 C C . LYS A 1 84 ? -9.121 3.186 16.714 1.00 92.12 84 LYS A C 1
ATOM 671 O O . LYS A 1 84 ? -9.746 4.237 16.636 1.00 92.12 84 LYS A O 1
ATOM 676 N N . TYR A 1 85 ? -9.170 2.250 15.767 1.00 93.38 85 TYR A N 1
ATOM 677 C CA . TYR A 1 85 ? -9.736 2.486 14.428 1.00 93.38 85 TYR A CA 1
ATOM 678 C C . TYR A 1 85 ? -10.822 1.494 13.987 1.00 93.38 85 TYR A C 1
ATOM 680 O O . TYR A 1 85 ? -11.673 1.866 13.185 1.00 93.38 85 TYR A O 1
ATOM 688 N N . PHE A 1 86 ? -10.828 0.261 14.487 1.00 92.31 86 PHE A N 1
ATOM 689 C CA . PHE A 1 86 ? -11.813 -0.767 14.124 1.00 92.31 86 PHE A CA 1
ATOM 690 C C . PHE A 1 86 ? -12.098 -1.666 15.341 1.00 92.31 86 PHE A C 1
ATOM 692 O O . PHE A 1 86 ? -11.610 -2.795 15.412 1.00 92.31 86 PHE A O 1
ATOM 699 N N . PRO A 1 87 ? -12.846 -1.161 16.341 1.00 87.81 87 PRO A N 1
ATOM 700 C CA . PRO A 1 87 ? -13.049 -1.871 17.606 1.00 87.81 87 PRO A CA 1
ATOM 701 C C . PRO A 1 87 ? -13.797 -3.199 17.425 1.00 87.81 87 PRO A C 1
ATOM 703 O O . PRO A 1 87 ? -13.530 -4.142 18.160 1.00 87.81 87 PRO A O 1
ATOM 706 N N . ASP A 1 88 ? -14.627 -3.312 16.383 1.00 85.25 88 ASP A N 1
ATOM 707 C CA . ASP A 1 88 ? -15.356 -4.538 16.023 1.00 85.25 88 ASP A CA 1
ATOM 708 C C . ASP A 1 88 ? -14.448 -5.636 15.431 1.00 85.25 88 ASP A C 1
ATOM 710 O O . ASP A 1 88 ? -14.915 -6.696 15.019 1.00 85.25 88 ASP A O 1
ATOM 714 N N . GLY A 1 89 ? -13.142 -5.375 15.302 1.00 84.50 89 GLY A N 1
ATOM 715 C CA . GLY A 1 89 ? -12.158 -6.311 14.751 1.00 84.50 89 GLY A CA 1
ATOM 716 C C . GLY A 1 89 ? -12.157 -6.412 13.222 1.00 84.50 89 GLY A C 1
ATOM 717 O O . GLY A 1 89 ? -11.236 -6.998 12.656 1.00 84.50 89 GLY A O 1
ATOM 718 N N . ASN A 1 90 ? -13.123 -5.797 12.532 1.00 86.44 90 ASN A N 1
ATOM 719 C CA . ASN A 1 90 ? -13.190 -5.789 11.072 1.00 86.44 90 ASN A CA 1
ATOM 720 C C . ASN A 1 90 ? -12.524 -4.538 10.474 1.00 86.44 90 ASN A C 1
ATOM 722 O O . ASN A 1 90 ? -13.088 -3.443 10.485 1.00 86.44 90 ASN A O 1
ATOM 726 N N . ILE A 1 91 ? -11.346 -4.720 9.873 1.00 88.75 91 ILE A N 1
ATOM 727 C CA . ILE A 1 91 ? -10.574 -3.644 9.232 1.00 88.75 91 ILE A CA 1
ATOM 728 C C . ILE A 1 91 ? -11.311 -2.957 8.070 1.00 88.75 91 ILE A C 1
ATOM 730 O O . ILE A 1 91 ? -11.095 -1.771 7.826 1.00 88.75 91 ILE A O 1
ATOM 734 N N . PHE A 1 92 ? -12.201 -3.666 7.370 1.00 87.25 92 PHE A N 1
ATOM 735 C CA . PHE A 1 92 ? -12.977 -3.112 6.255 1.00 87.25 92 PHE A CA 1
ATOM 736 C C . PHE A 1 92 ? -14.159 -2.254 6.717 1.00 87.25 92 PHE A C 1
ATOM 738 O O . PHE A 1 92 ? -14.757 -1.551 5.903 1.00 87.25 92 PHE A O 1
ATOM 745 N N . LYS A 1 93 ? -14.496 -2.300 8.011 1.00 85.44 93 LYS A N 1
ATOM 746 C CA . LYS A 1 93 ? -15.523 -1.475 8.662 1.00 85.44 93 LYS A CA 1
ATOM 747 C C . LYS A 1 93 ? -14.885 -0.518 9.672 1.00 85.44 93 LYS A C 1
ATOM 749 O O . LYS A 1 93 ? -15.350 -0.365 10.795 1.00 85.44 93 LYS A O 1
ATOM 754 N N . ALA A 1 94 ? -13.781 0.110 9.281 1.00 88.00 94 ALA A N 1
ATOM 755 C CA . ALA A 1 94 ? -13.100 1.072 10.133 1.00 88.00 94 ALA A CA 1
ATOM 756 C C . ALA A 1 94 ? -13.944 2.328 10.396 1.00 88.00 94 ALA A C 1
ATOM 758 O O . ALA A 1 94 ? -14.612 2.850 9.500 1.00 88.00 94 ALA A O 1
ATOM 759 N N . LYS A 1 95 ? -13.847 2.871 11.614 1.00 87.81 95 LYS A N 1
ATOM 760 C CA . LYS A 1 95 ? -14.494 4.136 11.970 1.00 87.81 95 LYS A CA 1
ATOM 761 C C . LYS A 1 95 ? -13.733 5.323 11.378 1.00 87.81 95 LYS A C 1
ATOM 763 O O . LYS A 1 95 ? -12.501 5.312 11.288 1.00 87.81 95 LYS A O 1
ATOM 768 N N . LYS A 1 96 ? -14.461 6.383 11.023 1.00 83.56 96 LYS A N 1
ATOM 769 C CA . LYS A 1 96 ? -13.849 7.657 10.629 1.00 83.56 96 LYS A CA 1
ATOM 770 C C . LYS A 1 96 ? -13.249 8.329 11.866 1.00 83.56 96 LYS A C 1
ATOM 772 O O . LYS A 1 96 ? -13.901 8.428 12.900 1.00 83.56 96 LYS A O 1
ATOM 777 N N . VAL A 1 97 ? -11.991 8.749 11.761 1.00 87.75 97 VAL A N 1
ATOM 778 C CA . VAL A 1 97 ? -11.251 9.439 12.827 1.00 87.75 97 VAL A CA 1
ATOM 779 C C . VAL A 1 97 ? -10.635 10.698 12.232 1.00 87.75 97 VAL A C 1
ATOM 781 O O . VAL A 1 97 ? -9.854 10.595 11.289 1.00 87.75 97 VAL A O 1
ATOM 784 N N . ASP A 1 98 ? -10.937 11.863 12.806 1.00 82.94 98 ASP A N 1
ATOM 785 C CA . ASP A 1 98 ? -10.518 13.167 12.263 1.00 82.94 98 ASP A CA 1
ATOM 786 C C . ASP A 1 98 ? -8.995 13.341 12.189 1.00 82.94 98 ASP A C 1
ATOM 788 O O . ASP A 1 98 ? -8.467 13.938 11.255 1.00 82.94 98 ASP A O 1
ATOM 792 N N . LYS A 1 99 ? -8.263 12.787 13.163 1.00 87.31 99 LYS A N 1
ATOM 793 C CA . LYS A 1 99 ? -6.792 12.844 13.238 1.00 87.31 99 LYS A CA 1
ATOM 794 C C . LYS A 1 99 ? -6.179 11.451 13.140 1.00 87.31 99 LYS A C 1
ATOM 796 O O . LYS A 1 99 ? -5.503 10.966 14.054 1.00 87.31 99 LYS A O 1
ATOM 801 N N . ALA A 1 100 ? -6.464 10.776 12.032 1.00 90.31 100 ALA A N 1
ATOM 802 C CA . ALA A 1 100 ? -5.828 9.512 11.691 1.00 90.31 100 ALA A CA 1
ATOM 803 C C . ALA A 1 100 ? -4.313 9.684 11.482 1.00 90.31 100 ALA A C 1
ATOM 805 O O . ALA A 1 100 ? -3.857 10.658 10.883 1.00 90.31 100 ALA A O 1
ATOM 806 N N . SER A 1 101 ? -3.519 8.718 11.955 1.00 91.81 101 SER A N 1
ATOM 807 C CA . SER A 1 101 ? -2.087 8.700 11.643 1.00 91.81 101 SER A CA 1
ATOM 808 C C . SER A 1 101 ? -1.868 8.427 10.155 1.00 91.81 101 SER A C 1
ATOM 810 O O . SER A 1 101 ? -2.612 7.666 9.540 1.00 91.81 101 SER A O 1
ATOM 812 N N . PHE A 1 102 ? -0.803 8.987 9.576 1.00 90.69 102 PHE A N 1
ATOM 813 C CA . PHE A 1 102 ? -0.485 8.784 8.158 1.00 90.69 102 PHE A CA 1
ATOM 814 C C . PHE A 1 102 ? -0.327 7.297 7.788 1.00 90.69 102 PHE A C 1
ATOM 816 O O . PHE A 1 102 ? -0.768 6.856 6.722 1.00 90.69 102 PHE A O 1
ATOM 823 N N . THR A 1 103 ? 0.239 6.503 8.702 1.00 91.50 103 THR A N 1
ATOM 824 C CA . THR A 1 103 ? 0.318 5.041 8.591 1.00 91.50 103 THR A CA 1
ATOM 825 C C . THR A 1 103 ? -1.065 4.411 8.474 1.00 91.50 103 THR A C 1
ATOM 827 O O . THR A 1 103 ? -1.300 3.604 7.578 1.00 91.50 103 THR A O 1
ATOM 830 N N . TRP A 1 104 ? -1.998 4.791 9.354 1.00 92.81 104 TRP A N 1
ATOM 831 C CA . TRP A 1 104 ? -3.355 4.256 9.326 1.00 92.81 104 TRP A CA 1
ATOM 832 C C . TRP A 1 104 ? -4.080 4.655 8.047 1.00 92.81 104 TRP A C 1
ATOM 834 O O . TRP A 1 104 ? -4.621 3.788 7.376 1.00 92.81 104 TRP A O 1
ATOM 844 N N . SER A 1 105 ? -4.018 5.927 7.650 1.00 92.69 105 SER A N 1
ATOM 845 C CA . SER A 1 105 ? -4.637 6.397 6.407 1.00 92.69 105 SER A CA 1
ATOM 846 C C . SER A 1 105 ? -4.114 5.639 5.183 1.00 92.69 105 SER A C 1
ATOM 848 O O . SER A 1 105 ? -4.877 5.317 4.276 1.00 92.69 105 SER A O 1
ATOM 850 N N . SER A 1 106 ? -2.821 5.297 5.174 1.00 93.62 106 SER A N 1
ATOM 851 C CA . SER A 1 106 ? -2.216 4.473 4.124 1.00 93.62 106 SER A CA 1
ATOM 852 C C . SER A 1 106 ? -2.762 3.042 4.113 1.00 93.62 106 SER A C 1
ATOM 854 O O . SER A 1 106 ? -3.094 2.522 3.050 1.00 93.62 106 SER A O 1
ATOM 856 N N . ILE A 1 107 ? -2.869 2.409 5.286 1.00 93.31 107 ILE A N 1
ATOM 857 C CA . ILE A 1 107 ? -3.400 1.046 5.431 1.00 93.31 107 ILE A CA 1
ATOM 858 C C . ILE A 1 107 ? -4.894 1.005 5.097 1.00 93.31 107 ILE A C 1
ATOM 860 O O . ILE A 1 107 ? -5.309 0.139 4.337 1.00 93.31 107 ILE A O 1
ATOM 864 N N . ALA A 1 108 ? -5.686 1.950 5.604 1.00 92.38 108 ALA A N 1
ATOM 865 C CA . ALA A 1 108 ? -7.121 2.045 5.353 1.00 92.38 108 ALA A CA 1
ATOM 866 C C . ALA A 1 108 ? -7.417 2.217 3.859 1.00 92.38 108 ALA A C 1
ATOM 868 O O . ALA A 1 108 ? -8.252 1.506 3.308 1.00 92.38 108 ALA A O 1
ATOM 869 N N . LYS A 1 109 ? -6.658 3.081 3.173 1.00 92.00 109 LYS A N 1
ATOM 870 C CA . LYS A 1 109 ? -6.774 3.257 1.722 1.00 92.00 109 LYS A CA 1
ATOM 871 C C . LYS A 1 109 ? -6.422 1.988 0.945 1.00 92.00 109 LYS A C 1
ATOM 873 O O . LYS A 1 109 ? -7.085 1.667 -0.035 1.00 92.00 109 LYS A O 1
ATOM 878 N N . ALA A 1 110 ? -5.395 1.253 1.373 1.00 92.56 110 ALA A N 1
ATOM 879 C CA . ALA A 1 110 ? -5.069 -0.034 0.765 1.00 92.56 110 ALA A CA 1
ATOM 880 C C . ALA A 1 110 ? -6.144 -1.097 1.045 1.00 92.56 110 ALA A C 1
ATOM 882 O O . ALA A 1 110 ? -6.461 -1.874 0.152 1.00 92.56 110 ALA A O 1
ATOM 883 N N . ALA A 1 111 ? -6.720 -1.118 2.251 1.00 91.19 111 ALA A N 1
ATOM 884 C CA . ALA A 1 111 ? -7.806 -2.026 2.611 1.00 91.19 111 ALA A CA 1
ATOM 885 C C . ALA A 1 111 ? -9.053 -1.776 1.755 1.00 91.19 111 ALA A C 1
ATOM 887 O O . ALA A 1 111 ? -9.653 -2.730 1.279 1.00 91.19 111 ALA A O 1
ATOM 888 N N . GLU A 1 112 ? -9.399 -0.511 1.510 1.00 90.81 112 GLU A N 1
ATOM 889 C CA . GLU A 1 112 ? -10.495 -0.125 0.619 1.00 90.81 112 GLU A CA 1
ATOM 890 C C . GLU A 1 112 ? -10.222 -0.550 -0.829 1.00 90.81 112 GLU A C 1
ATOM 892 O O . GLU A 1 112 ? -11.037 -1.244 -1.428 1.00 90.81 112 GLU A O 1
ATOM 897 N N . MET A 1 113 ? -9.042 -0.222 -1.368 1.00 89.75 113 MET A N 1
ATOM 898 C CA . MET A 1 113 ? -8.672 -0.564 -2.747 1.00 89.75 113 MET A CA 1
ATOM 899 C C . MET A 1 113 ? -8.571 -2.069 -3.017 1.00 89.75 113 MET A C 1
ATOM 901 O O . MET A 1 113 ? -8.734 -2.495 -4.154 1.00 89.75 113 MET A O 1
ATOM 905 N N . LEU A 1 114 ? -8.231 -2.866 -2.004 1.00 88.44 114 LEU A N 1
ATOM 906 C CA . LEU A 1 114 ? -8.027 -4.309 -2.136 1.00 88.44 114 LEU A CA 1
ATOM 907 C C . LEU A 1 114 ? -9.201 -5.125 -1.588 1.00 88.44 114 LEU A C 1
ATOM 909 O O . LEU A 1 114 ? -9.134 -6.350 -1.615 1.00 88.44 114 LEU A O 1
ATOM 913 N N . LYS A 1 115 ? -10.265 -4.475 -1.100 1.00 86.25 115 LYS A N 1
ATOM 914 C CA . LYS A 1 115 ? -11.412 -5.122 -0.447 1.00 86.25 115 LYS A CA 1
ATOM 915 C C . LYS A 1 115 ? -12.017 -6.239 -1.296 1.00 86.25 115 LYS A C 1
ATOM 917 O O . LYS A 1 115 ? -12.335 -7.299 -0.769 1.00 86.25 115 LYS A O 1
ATOM 922 N N . GLU A 1 116 ? -12.138 -6.006 -2.599 1.00 82.06 116 GLU A N 1
ATOM 923 C CA . GLU A 1 116 ? -12.693 -6.973 -3.553 1.00 82.06 116 GLU A CA 1
ATOM 924 C C . GLU A 1 116 ? -11.776 -8.184 -3.764 1.00 82.06 116 GLU A C 1
ATOM 926 O O . GLU A 1 116 ? -12.263 -9.299 -3.930 1.00 82.06 116 GLU A O 1
ATOM 931 N N . GLY A 1 117 ? -10.456 -7.985 -3.678 1.00 82.88 117 GLY A N 1
ATOM 932 C CA . GLY A 1 117 ? -9.455 -9.046 -3.815 1.00 82.88 117 GLY A CA 1
ATOM 933 C C . GLY A 1 117 ? -9.253 -9.894 -2.555 1.00 82.88 117 GLY A C 1
ATOM 934 O O . GLY A 1 117 ? -8.581 -10.922 -2.619 1.00 82.88 117 GLY A O 1
ATOM 935 N N . PHE A 1 118 ? -9.809 -9.488 -1.410 1.00 82.00 118 PHE A N 1
ATOM 936 C CA . PHE A 1 118 ? -9.841 -10.314 -0.205 1.00 82.00 118 PHE A CA 1
ATOM 937 C C . PHE A 1 118 ? -11.125 -11.145 -0.185 1.00 82.00 118 PHE A C 1
ATOM 939 O O . PHE A 1 118 ? -12.221 -10.599 -0.087 1.00 82.00 118 PHE A O 1
ATOM 946 N N . GLY A 1 119 ? -10.973 -12.467 -0.256 1.00 79.88 119 GLY A N 1
ATOM 947 C CA . GLY A 1 119 ? -12.065 -13.433 -0.163 1.00 79.88 119 GLY A CA 1
ATOM 948 C C . GLY A 1 119 ? -11.934 -14.349 1.046 1.00 79.88 119 GLY A C 1
ATOM 949 O O . GLY A 1 119 ? -10.843 -14.534 1.596 1.00 79.88 119 GLY A O 1
ATOM 950 N N . TRP A 1 120 ? -13.053 -14.946 1.443 1.00 74.25 120 TRP A N 1
ATOM 951 C CA . TRP A 1 120 ? -13.070 -15.961 2.489 1.00 74.25 120 TRP A CA 1
ATOM 952 C C . TRP A 1 120 ? -12.538 -17.305 2.000 1.00 74.25 120 TRP A C 1
ATOM 954 O O . TRP A 1 120 ? -12.994 -17.854 1.000 1.00 74.25 120 TRP A O 1
ATOM 964 N N . GLN A 1 121 ? -11.646 -17.894 2.795 1.00 74.69 121 GLN A N 1
ATOM 965 C CA . GLN A 1 121 ? -11.381 -19.326 2.756 1.00 74.69 121 GLN A CA 1
ATOM 966 C C . GLN A 1 121 ? -12.150 -19.983 3.907 1.00 74.69 121 GLN A C 1
ATOM 968 O O . GLN A 1 121 ? -11.898 -19.686 5.075 1.00 74.69 121 GLN A O 1
ATOM 973 N N . VAL A 1 122 ? -13.105 -20.857 3.586 1.00 75.62 122 VAL A N 1
ATOM 974 C CA . VAL A 1 122 ? -13.989 -21.459 4.596 1.00 75.62 122 VAL A CA 1
ATOM 975 C C . VAL A 1 122 ? -13.210 -22.426 5.488 1.00 75.62 122 VAL A C 1
ATOM 977 O O . VAL A 1 122 ? -12.664 -23.418 5.011 1.00 75.62 122 VAL A O 1
ATOM 980 N N . GLY A 1 123 ? -13.187 -22.124 6.787 1.00 73.75 123 GLY A N 1
ATOM 981 C CA . GLY A 1 123 ? -12.740 -23.019 7.856 1.00 73.75 123 GLY A CA 1
ATOM 982 C C . GLY A 1 123 ? -13.930 -23.551 8.658 1.00 73.75 123 GLY A C 1
ATOM 983 O O . GLY A 1 123 ? -14.764 -24.275 8.123 1.00 73.75 123 GLY A O 1
ATOM 984 N N . ASN A 1 124 ? -14.026 -23.163 9.936 1.00 72.00 124 ASN A N 1
ATOM 985 C CA . ASN A 1 124 ? -15.107 -23.581 10.843 1.00 72.00 124 ASN A CA 1
ATOM 986 C C . ASN A 1 124 ? -16.418 -22.772 10.707 1.00 72.00 124 ASN A C 1
ATOM 988 O O . ASN A 1 124 ? -17.432 -23.169 11.266 1.00 72.00 124 ASN A O 1
ATOM 992 N N . GLY A 1 125 ? -16.411 -21.655 9.969 1.00 67.56 125 GLY A N 1
ATOM 993 C CA . GLY A 1 125 ? -17.605 -20.853 9.670 1.00 67.56 125 GLY A CA 1
ATOM 994 C C . GLY A 1 125 ? -18.075 -19.892 10.769 1.00 67.56 125 GLY A C 1
ATOM 995 O O . GLY A 1 125 ? -18.930 -19.061 10.492 1.00 67.56 125 GLY A O 1
ATOM 996 N N . GLU A 1 126 ? -17.498 -19.916 11.973 1.00 72.56 126 GLU A N 1
A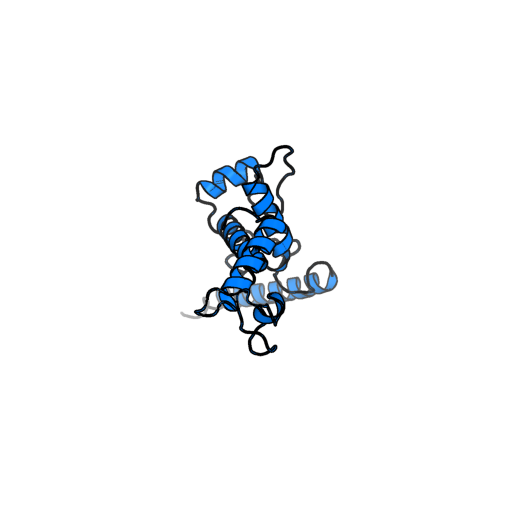TOM 997 C CA . GLU A 1 126 ? -17.992 -19.141 13.133 1.00 72.56 126 GLU A CA 1
ATOM 998 C C . GLU A 1 126 ? -17.920 -17.616 12.956 1.00 72.56 126 GLU A C 1
ATOM 1000 O O . GLU A 1 126 ? -18.647 -16.872 13.607 1.00 72.56 126 GLU A O 1
ATOM 1005 N N . LYS A 1 127 ? -17.031 -17.141 12.078 1.00 68.25 127 LYS A N 1
ATOM 1006 C CA . LYS A 1 127 ? -16.789 -15.712 11.820 1.00 68.25 127 LYS A CA 1
ATOM 1007 C C . LYS A 1 127 ? -17.288 -15.247 10.448 1.00 68.25 127 LYS A C 1
ATOM 1009 O O . LYS A 1 127 ? -16.989 -14.121 10.064 1.00 68.25 127 LYS A O 1
ATOM 1014 N N . ILE A 1 128 ? -17.991 -16.109 9.709 1.00 72.94 128 ILE A N 1
ATOM 1015 C CA . ILE A 1 128 ? -18.421 -15.845 8.332 1.00 72.94 128 ILE A CA 1
ATOM 1016 C C . ILE A 1 128 ? -19.887 -15.425 8.333 1.00 72.94 128 ILE A C 1
ATOM 1018 O O . ILE A 1 128 ? -20.760 -16.198 8.729 1.00 72.94 128 ILE A O 1
ATOM 1022 N N . ASN A 1 129 ? -20.180 -14.233 7.819 1.00 72.69 129 ASN A N 1
ATOM 1023 C CA . ASN A 1 129 ? -21.537 -13.875 7.437 1.00 72.69 129 ASN A CA 1
ATOM 1024 C C . ASN A 1 129 ? -21.754 -14.228 5.964 1.00 72.69 129 ASN A C 1
ATOM 1026 O O . ASN A 1 129 ? -21.326 -13.501 5.071 1.00 72.69 129 ASN A O 1
ATOM 1030 N N . ILE A 1 130 ? -22.464 -15.335 5.728 1.00 73.38 130 ILE A N 1
ATOM 1031 C CA . ILE A 1 130 ? -22.695 -15.907 4.391 1.00 73.38 130 ILE A CA 1
ATOM 1032 C C . ILE A 1 130 ? -23.254 -14.877 3.399 1.00 73.38 130 ILE A C 1
ATOM 1034 O O . ILE A 1 130 ? -22.942 -14.934 2.212 1.00 73.38 130 ILE A O 1
ATOM 1038 N N . TRP A 1 131 ? -24.062 -13.939 3.891 1.00 70.12 131 TRP A N 1
ATOM 1039 C CA . TRP A 1 131 ? -24.822 -12.999 3.074 1.00 70.12 131 TRP A CA 1
ATOM 1040 C C . TRP A 1 131 ? -24.115 -11.667 2.857 1.00 70.12 131 TRP A C 1
ATOM 1042 O O . TRP A 1 131 ? -24.251 -11.062 1.798 1.00 70.12 131 TRP A O 1
ATOM 1052 N N . ALA A 1 132 ? -23.408 -11.183 3.878 1.00 70.88 132 ALA A N 1
ATOM 1053 C CA . ALA A 1 132 ? -22.856 -9.831 3.887 1.00 70.88 132 ALA A CA 1
ATOM 1054 C C . ALA A 1 132 ? -21.364 -9.773 3.541 1.00 70.88 132 ALA A C 1
ATOM 1056 O O . ALA A 1 132 ? -20.853 -8.687 3.251 1.00 70.88 132 ALA A O 1
ATOM 1057 N N . ASP A 1 133 ? -20.657 -10.900 3.613 1.00 72.12 133 ASP A N 1
ATOM 1058 C CA . ASP A 1 133 ? -19.220 -10.921 3.397 1.00 72.12 133 ASP A CA 1
ATOM 1059 C C . ASP A 1 133 ? -18.835 -11.194 1.939 1.00 72.12 133 ASP A C 1
ATOM 1061 O O . ASP A 1 133 ? -19.501 -11.927 1.210 1.00 72.12 133 ASP A O 1
ATOM 1065 N N . ASN A 1 134 ? -17.700 -10.621 1.528 1.00 72.50 134 ASN A N 1
ATOM 1066 C CA . ASN A 1 134 ? -17.136 -10.842 0.203 1.00 72.50 134 ASN A CA 1
ATOM 1067 C C . ASN A 1 134 ? -16.539 -12.255 0.098 1.00 72.50 134 ASN A C 1
ATOM 1069 O O . ASN A 1 134 ? -15.572 -12.594 0.784 1.00 72.50 134 ASN A O 1
ATOM 1073 N N . TRP A 1 135 ? -17.071 -13.058 -0.819 1.00 74.31 135 TRP A N 1
ATOM 1074 C CA . TRP A 1 135 ? -16.571 -14.401 -1.116 1.00 74.31 135 TRP A CA 1
ATOM 1075 C C . TRP A 1 135 ? -15.330 -14.412 -2.027 1.00 74.31 135 TRP A C 1
ATOM 1077 O O . TRP A 1 135 ? -14.760 -15.473 -2.264 1.00 74.31 135 TRP A O 1
ATOM 1087 N N . GLY A 1 136 ? -14.875 -13.249 -2.511 1.00 65.31 136 GLY A N 1
ATOM 1088 C CA . GLY A 1 136 ? -13.675 -13.116 -3.348 1.00 65.31 136 GLY A CA 1
ATOM 1089 C C . GLY A 1 136 ? -13.863 -13.553 -4.802 1.00 65.31 136 GLY A C 1
ATOM 1090 O O . GLY A 1 136 ? -12.880 -13.760 -5.505 1.00 65.31 136 GLY A O 1
ATOM 1091 N N . MET A 1 137 ? -15.113 -13.706 -5.247 1.00 58.03 137 MET A N 1
ATOM 1092 C CA . MET A 1 137 ? -15.476 -14.001 -6.633 1.00 58.03 137 MET A CA 1
ATOM 1093 C C . MET A 1 137 ? -16.042 -12.731 -7.278 1.00 58.03 137 MET A C 1
ATOM 1095 O O . MET A 1 137 ? -17.010 -12.157 -6.772 1.00 58.03 137 MET A O 1
ATOM 1099 N N . GLU A 1 138 ? -15.458 -12.301 -8.397 1.00 52.03 138 GLU A N 1
ATOM 1100 C CA . GLU A 1 138 ? -16.022 -11.236 -9.237 1.00 52.03 138 GLU A CA 1
ATOM 1101 C C . GLU A 1 138 ? -17.460 -11.620 -9.645 1.00 52.03 138 GLU A C 1
ATOM 1103 O O . GLU A 1 138 ? -17.680 -12.671 -10.246 1.00 52.03 138 GLU A O 1
ATOM 1108 N N . GLY A 1 139 ? -18.453 -10.796 -9.279 1.00 48.28 139 GLY A N 1
ATOM 1109 C CA . GLY A 1 139 ? -19.854 -10.969 -9.700 1.00 48.28 139 GLY A CA 1
ATOM 1110 C C . GLY A 1 139 ? -20.842 -11.592 -8.698 1.00 48.28 139 GLY A C 1
ATOM 1111 O O . GLY A 1 139 ? -21.985 -11.829 -9.078 1.00 48.28 139 GLY A O 1
ATOM 1112 N N . LEU A 1 140 ? -20.461 -11.845 -7.437 1.00 50.09 140 LEU A N 1
ATOM 1113 C CA . LEU A 1 140 ? -21.411 -12.224 -6.360 1.00 50.09 140 LEU A CA 1
ATOM 1114 C C . LEU A 1 140 ? -21.660 -11.106 -5.330 1.00 50.09 140 LEU A C 1
ATOM 1116 O O . LEU A 1 140 ? -22.507 -11.231 -4.446 1.00 50.09 140 LEU A O 1
ATOM 1120 N N . ASN A 1 141 ? -20.952 -9.984 -5.454 1.00 48.09 141 ASN A N 1
ATOM 1121 C CA . ASN A 1 141 ? -21.139 -8.822 -4.594 1.00 48.09 141 ASN A CA 1
ATOM 1122 C C . ASN A 1 141 ? -22.267 -7.939 -5.152 1.00 48.09 141 ASN A C 1
ATOM 1124 O O . ASN A 1 141 ? -22.003 -7.035 -5.935 1.00 48.09 141 ASN A O 1
ATOM 1128 N N . GLY A 1 142 ? -23.516 -8.199 -4.750 1.00 46.53 142 GLY A N 1
ATOM 1129 C CA . GLY A 1 142 ? -24.639 -7.267 -4.954 1.00 46.53 142 GLY A CA 1
ATOM 1130 C C . GLY A 1 142 ? -25.862 -7.811 -5.695 1.00 46.53 142 GLY A C 1
ATOM 1131 O O . GLY A 1 142 ? -26.942 -7.253 -5.527 1.00 46.53 142 GLY A O 1
ATOM 1132 N N . ASP A 1 143 ? -25.747 -8.929 -6.413 1.00 44.91 143 ASP A N 1
ATOM 1133 C CA . ASP A 1 143 ? -26.898 -9.556 -7.073 1.00 44.91 143 ASP A CA 1
ATOM 1134 C C . ASP A 1 143 ? -27.543 -10.566 -6.117 1.00 44.91 143 ASP A C 1
ATOM 1136 O O . ASP A 1 143 ? -27.119 -11.722 -6.008 1.00 44.91 143 ASP A O 1
ATOM 1140 N N . GLY A 1 144 ? -28.562 -10.107 -5.382 1.00 50.56 144 GLY A N 1
ATOM 1141 C CA . GLY A 1 144 ? -29.239 -10.870 -4.327 1.00 50.56 144 GLY A CA 1
ATOM 1142 C C . GLY A 1 144 ? -29.682 -12.278 -4.744 1.00 50.56 144 GLY A C 1
ATOM 1143 O O . GLY A 1 144 ? -29.648 -13.193 -3.930 1.00 50.56 144 GLY A O 1
ATOM 1144 N N . GLU A 1 145 ? -30.005 -12.502 -6.017 1.00 46.72 145 GLU A N 1
ATOM 1145 C CA . GLU A 1 145 ? -30.450 -13.810 -6.511 1.00 46.72 145 GLU A CA 1
ATOM 1146 C C . GLU A 1 145 ? -29.322 -14.853 -6.597 1.00 46.72 145 GLU A C 1
ATOM 1148 O O . GLU A 1 145 ? -29.524 -16.021 -6.255 1.00 46.72 145 GLU A O 1
ATOM 1153 N N . ARG A 1 146 ? -28.106 -14.457 -6.997 1.00 49.69 146 ARG A N 1
ATOM 1154 C CA . ARG A 1 146 ? -26.985 -15.402 -7.161 1.00 49.69 146 ARG A CA 1
ATOM 1155 C C . ARG A 1 146 ? -26.353 -15.782 -5.829 1.00 49.69 146 ARG A C 1
ATOM 1157 O O . ARG A 1 146 ? -25.984 -16.942 -5.646 1.00 49.69 146 ARG A O 1
ATOM 1164 N N . SER A 1 147 ? -26.299 -14.849 -4.881 1.00 51.56 147 SER A N 1
ATOM 1165 C CA . SER A 1 147 ? -25.850 -15.137 -3.514 1.00 51.56 147 SER A CA 1
ATOM 1166 C C . SER A 1 147 ? -26.831 -16.047 -2.762 1.00 51.56 147 SER A C 1
ATOM 1168 O O . SER A 1 147 ? -26.395 -16.919 -2.012 1.00 51.56 147 SER A O 1
ATOM 1170 N N . VAL A 1 148 ? -28.143 -15.941 -3.024 1.00 55.31 148 VAL A N 1
ATOM 1171 C CA . VAL A 1 148 ? -29.166 -16.867 -2.492 1.00 55.31 148 VAL A CA 1
ATOM 1172 C C . VAL A 1 148 ? -29.035 -18.268 -3.078 1.00 55.31 148 VAL A C 1
ATOM 1174 O O . VAL A 1 148 ? -29.021 -19.237 -2.315 1.00 55.31 148 VAL A O 1
ATOM 1177 N N . ALA A 1 149 ? -28.856 -18.395 -4.394 1.00 56.28 149 ALA A N 1
ATOM 1178 C CA . ALA A 1 149 ? -28.670 -19.695 -5.040 1.00 56.28 149 ALA A CA 1
ATOM 1179 C C . ALA A 1 149 ? -27.416 -20.430 -4.524 1.00 56.28 149 ALA A C 1
ATOM 1181 O O . ALA A 1 149 ? -27.473 -21.615 -4.182 1.00 56.28 149 ALA A O 1
ATOM 1182 N N . TRP A 1 150 ? -26.292 -19.721 -4.385 1.00 59.12 150 TRP A N 1
ATOM 1183 C CA . TRP A 1 150 ? -25.060 -20.295 -3.836 1.00 59.12 150 TRP A CA 1
ATOM 1184 C C . TRP A 1 150 ? -25.158 -20.613 -2.341 1.00 59.12 150 TRP A C 1
ATOM 1186 O O . TRP A 1 150 ? -24.692 -21.674 -1.913 1.00 59.12 150 TRP A O 1
ATOM 1196 N N . GLY A 1 151 ? -25.801 -19.746 -1.550 1.00 60.03 151 GLY A N 1
ATOM 1197 C CA . GLY A 1 151 ? -26.059 -19.987 -0.130 1.0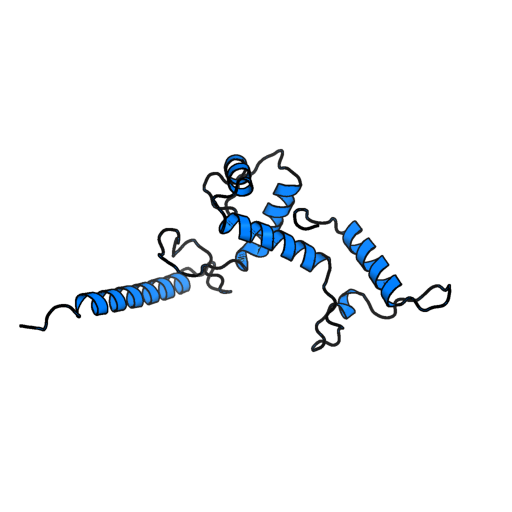0 60.03 151 GLY A CA 1
ATOM 1198 C C . GLY A 1 151 ? -26.854 -21.275 0.100 1.00 60.03 151 GLY A C 1
ATOM 1199 O O . GLY A 1 151 ? -26.455 -22.111 0.914 1.00 60.03 151 GLY A O 1
ATOM 1200 N N . GLN A 1 152 ? -27.915 -21.499 -0.683 1.00 58.12 152 GLN A N 1
ATOM 1201 C CA . GLN A 1 152 ? -28.710 -22.732 -0.636 1.00 58.12 152 GLN A CA 1
ATOM 1202 C C . GLN A 1 152 ? -27.907 -23.967 -1.072 1.00 58.12 152 GLN A C 1
ATOM 1204 O O . GLN A 1 152 ? -27.972 -25.011 -0.419 1.00 58.12 152 GLN A O 1
ATOM 1209 N N . GLN A 1 153 ? -27.087 -23.855 -2.122 1.00 63.09 153 GLN A N 1
ATOM 1210 C CA . GLN A 1 153 ? -26.268 -24.971 -2.604 1.00 63.09 153 GLN A CA 1
ATOM 1211 C C . GLN A 1 153 ? -25.188 -25.395 -1.591 1.00 63.09 153 GLN A C 1
ATOM 1213 O O . GLN A 1 153 ? -24.872 -26.582 -1.472 1.00 63.09 153 GLN A O 1
ATOM 1218 N N . MET A 1 154 ? -24.627 -24.449 -0.835 1.00 58.38 154 MET A N 1
ATOM 1219 C CA . MET A 1 154 ? -23.653 -24.725 0.227 1.00 58.38 154 MET A CA 1
ATOM 1220 C C . MET A 1 154 ? -24.307 -25.336 1.473 1.00 58.38 154 MET A C 1
ATOM 1222 O O . MET A 1 154 ? -23.774 -26.306 2.018 1.00 58.38 154 MET A O 1
ATOM 1226 N N . LEU A 1 155 ? -25.481 -24.840 1.882 1.00 58.00 155 LEU A N 1
ATOM 1227 C CA . LEU A 1 155 ? -26.282 -25.433 2.962 1.00 58.00 155 LEU A CA 1
ATOM 1228 C C . LEU A 1 155 ? -26.665 -26.888 2.652 1.00 58.00 155 LEU A C 1
ATOM 1230 O O . LEU A 1 155 ? -26.503 -27.756 3.511 1.00 58.00 155 LEU A O 1
ATOM 1234 N N . GLY A 1 156 ? -27.055 -27.183 1.408 1.00 58.06 156 GLY A N 1
ATOM 1235 C CA . GLY A 1 156 ? -27.342 -28.550 0.961 1.00 58.06 156 GLY A CA 1
ATOM 1236 C C . GLY A 1 156 ? -26.128 -29.487 1.033 1.00 58.06 156 GLY A C 1
ATOM 1237 O O . GLY A 1 156 ? -26.247 -30.640 1.459 1.00 58.06 156 GLY A O 1
ATOM 1238 N N . ARG A 1 157 ? -24.923 -28.996 0.701 1.00 54.97 157 ARG A N 1
ATOM 1239 C CA . ARG A 1 157 ? -23.675 -29.775 0.844 1.00 54.97 157 ARG A CA 1
ATOM 1240 C C . ARG A 1 157 ? -23.282 -29.999 2.305 1.00 54.97 157 ARG A C 1
ATOM 1242 O O . ARG A 1 157 ? -22.746 -31.060 2.625 1.00 54.97 157 ARG A O 1
ATOM 1249 N N . GLN A 1 158 ? -23.547 -29.039 3.190 1.00 54.56 158 GLN A N 1
ATOM 1250 C CA . GLN A 1 158 ? -23.285 -29.180 4.626 1.00 54.56 158 GLN A CA 1
ATOM 1251 C C . GLN A 1 158 ? -24.244 -30.175 5.295 1.00 54.56 158 GLN A C 1
ATOM 1253 O O . GLN A 1 158 ? -23.779 -31.059 6.013 1.00 54.56 158 GLN A O 1
ATOM 1258 N N . GLN A 1 159 ? -25.547 -30.113 4.999 1.00 52.34 159 GLN A N 1
ATOM 1259 C CA . GLN A 1 159 ? -26.528 -31.080 5.513 1.00 52.34 159 GLN A CA 1
ATOM 1260 C C . GLN A 1 159 ? -26.261 -32.504 5.000 1.00 52.34 159 GLN A C 1
ATOM 1262 O O . GLN A 1 159 ? -26.323 -33.457 5.777 1.00 52.34 159 GLN A O 1
ATOM 1267 N N . SER A 1 160 ? -25.844 -32.653 3.737 1.00 47.69 160 SER A N 1
ATOM 1268 C CA . SER A 1 160 ? -25.455 -33.958 3.176 1.00 47.69 160 SER A CA 1
ATOM 1269 C C . SER A 1 160 ? -24.199 -34.540 3.843 1.00 47.69 160 SER A C 1
ATOM 1271 O O . SER A 1 160 ? -24.127 -35.740 4.099 1.00 47.69 160 SER A O 1
ATOM 1273 N N . ARG A 1 161 ? -23.206 -33.707 4.195 1.00 46.03 161 ARG A N 1
ATOM 1274 C CA . ARG A 1 161 ? -22.011 -34.154 4.940 1.00 46.03 161 ARG A CA 1
ATOM 1275 C C . ARG A 1 161 ? -22.292 -34.474 6.409 1.00 46.03 161 ARG A C 1
ATOM 1277 O O . ARG A 1 161 ? -21.644 -35.365 6.953 1.00 46.03 161 ARG A O 1
ATOM 1284 N N . ALA A 1 162 ? -23.232 -33.776 7.045 1.00 46.31 162 ALA A N 1
ATOM 1285 C CA . ALA A 1 162 ? -23.656 -34.072 8.413 1.00 46.31 162 ALA A CA 1
ATOM 1286 C C . ALA A 1 162 ? -24.418 -35.409 8.494 1.00 46.31 162 ALA A C 1
ATOM 1288 O O . ALA A 1 162 ? -24.134 -36.211 9.378 1.00 46.31 162 ALA A O 1
ATOM 1289 N N . SER A 1 163 ? -25.289 -35.693 7.517 1.00 45.81 163 SER A N 1
ATOM 1290 C CA . SER A 1 163 ? -26.001 -36.975 7.370 1.00 45.81 163 SER A CA 1
ATOM 1291 C C . SER A 1 163 ? -25.060 -38.171 7.153 1.00 45.81 163 SER A C 1
ATOM 1293 O O . SER A 1 163 ? -25.274 -39.235 7.732 1.00 45.81 163 SER A O 1
ATOM 1295 N N . LEU A 1 164 ? -23.974 -37.997 6.392 1.00 46.97 164 LEU A N 1
ATOM 1296 C CA . LEU A 1 164 ? -22.965 -39.047 6.185 1.00 46.97 164 LEU A CA 1
ATOM 1297 C C . LEU A 1 164 ? -22.133 -39.355 7.444 1.00 46.97 164 LEU A C 1
ATOM 1299 O O . LEU A 1 164 ? -21.572 -40.442 7.547 1.00 46.97 164 LEU A O 1
ATOM 1303 N N . ARG A 1 165 ? -22.056 -38.433 8.416 1.00 42.66 165 ARG A N 1
ATOM 1304 C CA . ARG A 1 165 ? -21.364 -38.664 9.699 1.00 42.66 165 ARG A CA 1
ATOM 1305 C C . ARG A 1 165 ? -22.249 -39.302 10.767 1.00 42.66 165 ARG A C 1
ATOM 1307 O O . ARG A 1 165 ? -21.727 -40.034 11.597 1.00 42.66 165 ARG A O 1
ATOM 1314 N N . THR A 1 166 ? -23.559 -39.067 10.755 1.00 50.75 166 THR A N 1
ATOM 1315 C CA . THR A 1 166 ? -24.501 -39.711 11.690 1.00 50.75 166 THR A CA 1
ATOM 1316 C C . THR A 1 166 ? -24.976 -41.092 11.229 1.00 50.75 166 THR A C 1
ATOM 1318 O O . THR A 1 166 ? -25.495 -41.848 12.045 1.00 50.75 166 THR A O 1
ATOM 1321 N N . GLY A 1 167 ? -24.755 -41.460 9.961 1.00 44.47 167 GLY A N 1
ATOM 1322 C CA . GLY A 1 167 ? -25.065 -42.791 9.423 1.00 44.47 167 GLY A CA 1
ATOM 1323 C C . GLY A 1 167 ? -24.008 -43.878 9.670 1.00 44.47 167 GLY A C 1
ATOM 1324 O O . GLY A 1 167 ? -24.291 -45.044 9.423 1.00 44.47 167 GLY A O 1
ATOM 1325 N N . LEU A 1 168 ? -22.815 -43.537 10.174 1.00 44.38 168 LEU A N 1
ATOM 1326 C CA . LEU A 1 168 ? -21.690 -44.477 10.334 1.00 44.38 168 LEU A CA 1
ATOM 1327 C C . LEU A 1 168 ? -21.557 -45.061 11.760 1.00 44.38 168 LEU A C 1
ATOM 1329 O O . LEU A 1 168 ? -20.454 -45.367 12.201 1.00 44.38 168 LEU A O 1
ATOM 1333 N N . GLY A 1 169 ? -22.666 -45.165 12.504 1.00 46.31 169 GLY A N 1
ATOM 1334 C CA . GLY A 1 169 ? -22.672 -45.613 13.908 1.00 46.31 169 GLY A CA 1
ATOM 1335 C C . GLY A 1 169 ? -23.818 -46.548 14.312 1.00 46.31 169 GLY A C 1
ATOM 1336 O O . GLY A 1 169 ? -24.098 -46.683 15.499 1.00 46.31 169 GLY A O 1
ATOM 1337 N N . ARG A 1 170 ? -24.519 -47.175 13.359 1.00 45.31 170 ARG A N 1
ATOM 1338 C CA . ARG A 1 170 ? -25.544 -48.199 13.641 1.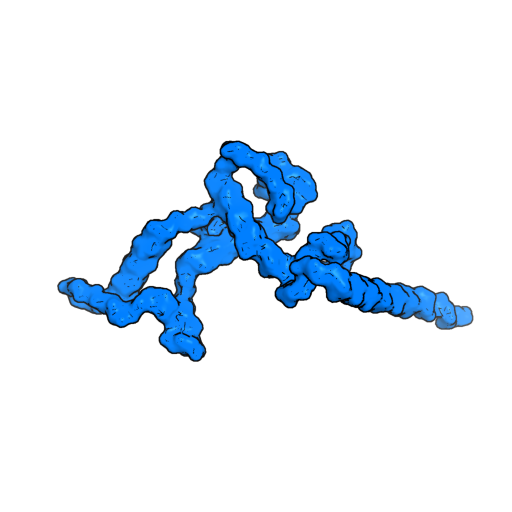00 45.31 170 ARG A CA 1
ATOM 1339 C C . ARG A 1 170 ? -25.464 -49.342 12.639 1.00 45.31 170 ARG A C 1
ATOM 1341 O O . ARG A 1 170 ? -26.315 -49.468 11.769 1.00 45.31 170 ARG A O 1
ATOM 1348 N N . GLN A 1 171 ? -24.425 -50.146 12.772 1.00 46.72 171 GLN A N 1
ATOM 1349 C CA . GLN A 1 171 ? -24.359 -51.542 12.349 1.00 46.72 171 GLN A CA 1
ATOM 1350 C C . GLN A 1 171 ? -23.060 -52.057 12.951 1.00 46.72 171 GLN A C 1
ATOM 1352 O O . GLN A 1 171 ? -22.005 -51.699 12.456 1.00 46.72 171 GLN A O 1
ATOM 1357 N N . ASP A 1 172 ? -23.165 -52.696 14.112 1.00 39.75 172 ASP A N 1
ATOM 1358 C CA . ASP A 1 172 ? -22.391 -53.864 14.536 1.00 39.75 172 ASP A CA 1
ATOM 1359 C C . ASP A 1 172 ? -22.986 -54.328 15.878 1.00 39.75 172 ASP A C 1
ATOM 1361 O O . ASP A 1 172 ? -23.372 -53.502 16.712 1.00 39.75 172 ASP A O 1
ATOM 1365 N N . MET A 1 173 ? -23.193 -55.645 15.971 1.00 38.62 173 MET A N 1
ATOM 1366 C CA . MET A 1 173 ? -23.791 -56.397 17.085 1.00 38.62 173 MET A CA 1
ATOM 1367 C C . MET A 1 173 ? -23.023 -56.259 18.397 1.00 38.62 173 MET A C 1
ATOM 1369 O O . MET A 1 173 ? -21.779 -56.145 18.348 1.00 38.62 173 MET A O 1
#

Se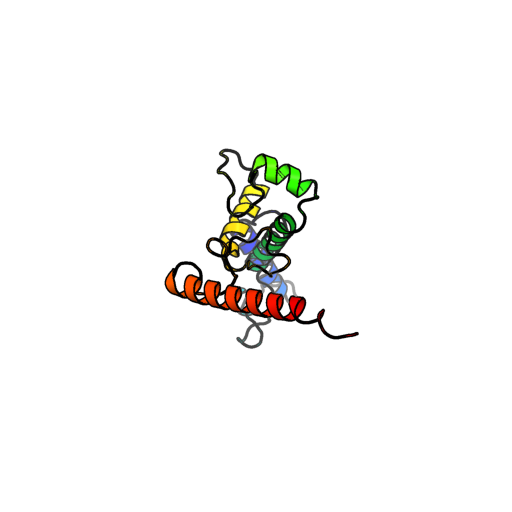quence (173 aa):
MSVFLAPKGIIDDIQAKLSRAWWAGKEKGRYWTMIPWKTLCKPKAMGGLGIRDVRLFNMALLGRQVWRLINNTDSLCFKVLSSKYFPDGNIFKAKKVDKASFTWSSIAKAAEMLKEGFGWQVGNGEKINIWADNWGMEGLNGDGERSVAWGQQMLGRQQSRASLRTGLGRQDM

pLDDT: mean 78.14, std 16.27, range [38.62, 93.81]

Foldseek 3Di:
DLQAQDDPVVLVVVLVVVQQVVQDDPDPDRGDRPDRSVQQCDDVVSVHVVDPRPNVVNLVSLVVVLVCLLPPCVDPVVVVCCVPWNVVSDLQPTDDDPDDDNSNVRSSVSCVVCQLQDADDDDPCPPDDLQQHRRNDPPPPPPNVVSVVVVVVVVVVVVVVVVVVVVPPPDDD

Organism: Gossypium darwinii (NCBI:txid34276)

Radius of gyration: 23.86 Å; chains: 1; bounding box: 61×70×45 Å

Secondary structure (DSSP, 8-state):
--SS---HHHHHHHHHHHHHHHT--SSSS-----S-HHHHTS-GGGTS--PPPHHHHHHHHHHHHHHHHHH-TTSHHHHHHHHHH-TTS-GGGPPP-TT--HHHHHHHHHHHHHGGG--PPPSS-TT--TTTS--S-TT-SS-HHHHHHHHHHHHHHHHHHHHHHHSTTS---